Protein AF-A0A3P7JHC1-F1 (afdb_monomer)

Secondary structure (DSSP, 8-state):
-B-B-SSGGGSTTS-EETTEE---GGGHHHHTT-S-S--B---TTT-HHHHHHHHHHHHHHHHS---STT--HHHHHT-HHHHHHHHHHHHGGG--HHHHHHH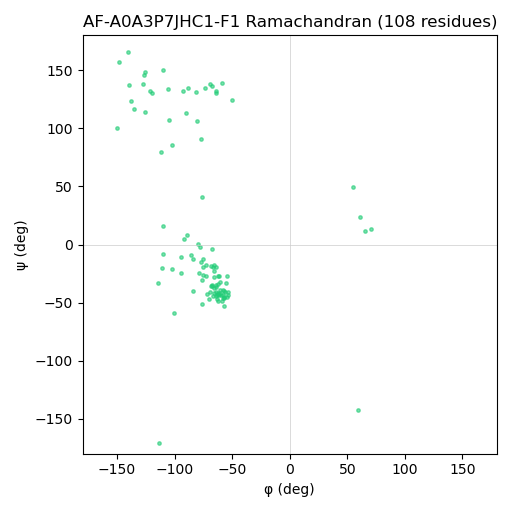HHTSS--

Foldseek 3Di:
DWDFADAQVPAQLSDDDPRTHADEPSCCVVVLPDLDPDYDDHDCVSHVPRVVVNVVSVCCQPPVPPDNPSHPVVVVCPPLVNVVVVVCVVCPPVDDPVVSVVVVVVVPPD

Solvent-accessible surface area (backbone atoms only — not comparable to full-atom values): 6636 Å² total; per-residue (Å²): 83,73,49,76,45,93,49,34,85,78,25,86,55,52,36,58,56,94,52,28,26,38,48,24,63,73,40,43,76,57,58,75,68,50,77,62,94,53,76,44,41,71,44,70,92,80,32,45,64,27,54,52,53,52,50,51,53,52,44,49,69,67,73,66,77,54,82,67,80,70,67,59,61,67,62,60,62,64,31,68,69,49,47,49,52,55,48,38,74,75,56,44,91,76,64,54,72,69,64,56,54,59,64,54,58,66,75,75,69,124

Radius of gyration: 17.88 Å; Cα contacts (8 Å, |Δi|>4): 105; chains: 1; bounding box: 39×41×37 Å

Organism: Strongylus vulgaris (NCBI:txid40348)

Nearest PDB structures (foldseek):
  2gam-assembly1_B  TM=8.225E-01  e=2.763E-01  Mus musculus
  2gam-assembly1_A  TM=8.023E-01  e=2.132E-01  Mus musculus
  3otk-assembly5_A  TM=8.204E-01  e=3.146E-01  Mus musculus

Sequence (110 aa):
MVQWRDSNEECLAGFLRHWVCVLGVEDLPSISKYPHILVNKMMPSFDYGAIACVSELLFNRTHLGQDQEFFNRSYYENLPAVRFHNQFKHYGAALDCQSLYKSSTQLFRS

Structure (mmCIF, N/CA/C/O backbone):
data_AF-A0A3P7JHC1-F1
#
_entry.id   AF-A0A3P7JHC1-F1
#
loop_
_atom_site.group_PDB
_atom_site.id
_atom_site.type_symbol
_atom_site.label_atom_id
_atom_site.label_alt_id
_atom_site.label_comp_id
_atom_site.label_asym_id
_atom_site.label_entity_id
_atom_site.label_seq_id
_atom_site.pdbx_PDB_ins_code
_atom_site.Cartn_x
_atom_site.Cartn_y
_atom_site.Cartn_z
_atom_site.occupancy
_atom_site.B_iso_or_equiv
_atom_site.auth_seq_id
_atom_site.auth_comp_id
_atom_site.auth_asym_id
_atom_site.auth_atom_id
_atom_site.pdbx_PDB_model_num
ATOM 1 N N . MET A 1 1 ? -0.926 2.490 2.856 1.00 80.88 1 MET A N 1
ATOM 2 C CA . MET A 1 1 ? 0.172 3.349 2.356 1.00 80.88 1 MET A CA 1
ATOM 3 C C . MET A 1 1 ? 0.046 3.504 0.848 1.00 80.88 1 MET A C 1
ATOM 5 O O . MET A 1 1 ? -0.114 2.491 0.181 1.00 80.88 1 MET A O 1
ATOM 9 N N . VAL A 1 2 ? 0.095 4.735 0.337 1.00 89.81 2 VAL A N 1
ATOM 10 C CA . VAL A 1 2 ? 0.213 5.044 -1.099 1.00 89.81 2 VAL A CA 1
ATOM 11 C C . VAL A 1 2 ? 1.477 5.868 -1.283 1.00 89.81 2 VAL A C 1
ATOM 13 O O . VAL A 1 2 ? 1.683 6.809 -0.518 1.00 89.81 2 VAL A O 1
ATOM 16 N N . GLN A 1 3 ? 2.314 5.517 -2.255 1.00 92.81 3 GLN A N 1
ATOM 17 C CA . GLN A 1 3 ? 3.511 6.287 -2.583 1.00 92.81 3 GLN A CA 1
ATOM 18 C C . GLN A 1 3 ? 3.267 7.077 -3.868 1.00 92.81 3 GLN A C 1
ATOM 20 O O . GLN A 1 3 ? 3.195 6.496 -4.949 1.00 92.81 3 GLN A O 1
ATOM 25 N N . TRP A 1 4 ? 3.105 8.390 -3.725 1.00 95.00 4 TRP A N 1
ATOM 26 C CA . TRP A 1 4 ? 2.996 9.322 -4.846 1.00 95.00 4 TRP A CA 1
ATOM 27 C C . TRP A 1 4 ? 4.384 9.794 -5.259 1.00 95.00 4 TRP A C 1
ATOM 29 O O . TRP A 1 4 ? 5.185 10.118 -4.376 1.00 95.00 4 TRP A O 1
ATOM 39 N N . ARG A 1 5 ? 4.654 9.804 -6.564 1.00 96.62 5 ARG A N 1
ATOM 40 C CA . ARG A 1 5 ? 5.935 10.193 -7.167 1.00 96.62 5 ARG A CA 1
ATOM 41 C C . ARG A 1 5 ? 5.719 10.816 -8.535 1.00 96.62 5 ARG A C 1
ATOM 43 O O . ARG A 1 5 ? 4.709 10.530 -9.186 1.00 96.62 5 ARG A O 1
ATOM 50 N N . ASP A 1 6 ? 6.692 11.615 -8.950 1.00 96.75 6 ASP A N 1
ATOM 51 C CA . ASP A 1 6 ? 6.643 12.349 -10.209 1.00 96.75 6 ASP A CA 1
ATOM 52 C C . ASP A 1 6 ? 7.337 11.605 -11.355 1.00 96.75 6 ASP A C 1
ATOM 54 O O . ASP A 1 6 ? 6.973 11.781 -12.521 1.00 96.75 6 ASP A O 1
ATOM 58 N N . SER A 1 7 ? 8.283 10.717 -11.039 1.00 96.56 7 SER A N 1
ATOM 59 C CA . SER A 1 7 ? 8.992 9.910 -12.033 1.00 96.56 7 SER A CA 1
ATOM 60 C C . SER A 1 7 ? 9.231 8.462 -11.582 1.00 96.56 7 SER A C 1
ATOM 62 O O . SER A 1 7 ? 9.046 8.104 -10.417 1.00 96.56 7 SER A O 1
ATOM 64 N N . ASN A 1 8 ? 9.601 7.597 -12.534 1.00 95.38 8 ASN 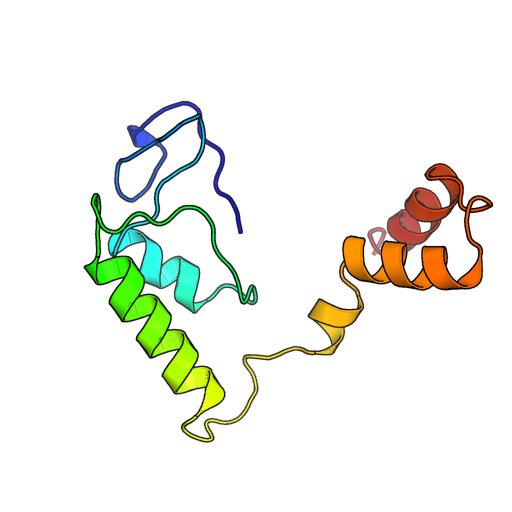A N 1
ATOM 65 C CA . ASN A 1 8 ? 9.849 6.173 -12.277 1.00 95.38 8 ASN A CA 1
ATOM 66 C C . ASN A 1 8 ? 11.038 5.954 -11.336 1.00 95.38 8 ASN A C 1
ATOM 68 O O . ASN A 1 8 ? 11.006 5.050 -10.507 1.00 95.38 8 ASN A O 1
ATOM 72 N N . GLU A 1 9 ? 12.072 6.783 -11.463 1.00 96.19 9 GLU A N 1
ATOM 73 C CA . GLU A 1 9 ? 13.338 6.670 -10.735 1.00 96.19 9 GLU A CA 1
ATOM 74 C C . GLU A 1 9 ? 13.170 6.919 -9.229 1.00 96.19 9 GLU A C 1
ATOM 76 O O . GLU A 1 9 ? 14.011 6.513 -8.430 1.00 96.19 9 GLU A O 1
ATOM 81 N N . GLU A 1 10 ? 12.073 7.562 -8.827 1.00 96.25 10 GLU A N 1
ATOM 82 C CA . GLU A 1 10 ? 11.748 7.815 -7.424 1.00 96.25 10 GLU A CA 1
ATOM 83 C C . GLU A 1 10 ? 11.006 6.644 -6.750 1.00 96.25 10 GLU A C 1
ATOM 85 O O . GLU A 1 10 ? 10.785 6.668 -5.530 1.00 96.25 10 GLU A O 1
ATOM 90 N N . CYS A 1 11 ? 10.593 5.639 -7.530 1.00 95.88 11 CYS A N 1
ATOM 91 C CA . CYS A 1 11 ? 10.019 4.390 -7.041 1.00 95.88 11 CYS A CA 1
ATOM 92 C C . CYS A 1 11 ? 11.128 3.346 -6.878 1.00 95.88 11 CYS A C 1
ATOM 94 O O . CYS A 1 11 ? 11.903 3.114 -7.799 1.00 95.88 11 CYS A O 1
ATOM 96 N N . LEU A 1 12 ? 11.166 2.654 -5.736 1.00 95.44 12 LEU A N 1
ATOM 97 C CA . LEU A 1 12 ? 12.182 1.627 -5.454 1.00 95.44 12 LEU A CA 1
ATOM 98 C C . LEU A 1 12 ? 12.190 0.504 -6.499 1.00 95.44 12 LEU A C 1
ATOM 100 O O . LEU A 1 12 ? 13.253 0.130 -6.982 1.00 95.44 12 LEU A O 1
ATOM 104 N N . ALA A 1 13 ? 11.007 0.028 -6.890 1.00 95.25 13 ALA A N 1
ATOM 105 C CA . ALA A 1 13 ? 10.842 -0.968 -7.948 1.00 95.25 13 ALA A CA 1
ATOM 106 C C . ALA A 1 13 ? 10.916 -0.376 -9.377 1.00 95.25 13 ALA A C 1
ATOM 108 O O . ALA A 1 13 ? 10.746 -1.091 -10.362 1.00 95.25 13 ALA A O 1
ATOM 109 N N . GLY A 1 14 ? 11.124 0.939 -9.521 1.00 96.25 14 GLY A N 1
ATOM 110 C CA . GLY A 1 14 ? 11.304 1.604 -10.816 1.00 96.25 14 GLY A CA 1
ATOM 111 C C . GLY A 1 14 ? 10.052 1.704 -11.695 1.00 96.25 14 GLY A C 1
ATOM 112 O O . GLY A 1 14 ? 10.172 1.990 -12.886 1.00 96.25 14 GLY A O 1
ATOM 113 N N . PHE A 1 15 ? 8.853 1.455 -11.152 1.00 96.62 15 PHE A N 1
ATOM 114 C CA . PHE A 1 15 ? 7.610 1.468 -11.928 1.00 96.62 15 PHE A CA 1
ATOM 115 C C . PHE A 1 15 ? 6.548 2.400 -11.337 1.00 96.62 15 PHE A C 1
ATOM 117 O O . PHE A 1 15 ? 5.980 2.161 -10.269 1.00 96.62 15 PHE A O 1
ATOM 124 N N . LEU A 1 16 ? 6.239 3.457 -12.084 1.00 97.12 16 LEU A N 1
ATOM 125 C CA . LEU A 1 16 ? 5.212 4.444 -11.792 1.00 97.12 16 LEU A CA 1
ATOM 126 C C . LEU A 1 16 ? 4.009 4.230 -12.710 1.00 97.12 16 LEU A C 1
ATOM 128 O O . LEU A 1 16 ? 4.131 4.126 -13.932 1.00 97.12 16 LEU A O 1
ATOM 132 N N . ARG A 1 17 ? 2.805 4.244 -12.137 1.00 95.81 17 ARG A N 1
ATOM 133 C CA . ARG A 1 17 ? 1.566 4.238 -12.915 1.00 95.81 17 ARG A CA 1
ATOM 134 C C . ARG A 1 17 ? 0.582 5.252 -12.362 1.00 95.81 17 ARG A C 1
ATOM 136 O O . ARG A 1 17 ? 0.074 5.090 -11.258 1.00 95.81 17 ARG A O 1
ATOM 143 N N . HIS A 1 18 ? 0.252 6.247 -13.184 1.00 95.88 18 HIS A N 1
ATOM 144 C CA . HIS A 1 18 ? -0.646 7.348 -12.818 1.00 95.88 18 HIS A CA 1
ATOM 145 C C . HIS A 1 18 ? -0.179 8.070 -11.542 1.00 95.88 18 HIS A C 1
ATOM 147 O O . HIS A 1 18 ? -0.970 8.253 -10.620 1.00 95.88 18 HIS A O 1
ATOM 153 N N . TRP A 1 19 ? 1.106 8.444 -11.490 1.00 96.75 19 TRP A N 1
ATOM 154 C CA . TRP A 1 19 ? 1.717 9.163 -10.359 1.00 96.75 19 TRP A CA 1
ATOM 155 C C . TRP A 1 19 ? 1.779 8.370 -9.043 1.00 96.75 19 TRP A C 1
ATOM 157 O O . TRP A 1 19 ? 2.090 8.922 -7.993 1.00 96.75 19 TRP A O 1
ATOM 167 N N . VAL A 1 20 ? 1.513 7.060 -9.088 1.00 96.88 20 VAL A N 1
ATOM 168 C CA . VAL A 1 20 ? 1.599 6.151 -7.939 1.00 96.88 20 VAL A CA 1
ATOM 169 C C . VAL A 1 20 ? 2.622 5.060 -8.224 1.00 96.88 20 VAL A C 1
ATOM 171 O O . VAL A 1 20 ? 2.544 4.405 -9.268 1.00 96.88 20 VAL A O 1
ATOM 174 N N . CYS A 1 21 ? 3.546 4.827 -7.292 1.00 97.06 21 CYS A N 1
ATOM 175 C CA . CYS A 1 21 ? 4.474 3.706 -7.395 1.00 97.06 21 CYS A CA 1
ATOM 176 C C . CYS A 1 21 ? 3.722 2.379 -7.328 1.00 97.06 21 CYS A C 1
ATOM 178 O O . CYS A 1 21 ? 2.873 2.149 -6.454 1.00 97.06 21 CYS A O 1
ATOM 180 N N . VAL A 1 22 ? 4.056 1.497 -8.259 1.00 97.25 22 VAL A N 1
ATOM 181 C CA . VAL A 1 22 ? 3.670 0.097 -8.199 1.00 97.25 22 VAL A CA 1
ATOM 182 C C . VAL A 1 22 ? 4.783 -0.635 -7.459 1.00 97.25 22 VAL A C 1
ATOM 184 O O . VAL A 1 22 ? 5.913 -0.695 -7.926 1.00 97.25 22 VAL A O 1
ATOM 187 N N . LEU A 1 23 ? 4.446 -1.138 -6.280 1.00 95.94 23 LEU A N 1
ATOM 188 C CA . LEU A 1 23 ? 5.372 -1.750 -5.341 1.00 95.94 23 LEU A CA 1
ATOM 189 C C . LEU A 1 23 ? 5.799 -3.137 -5.836 1.00 95.94 23 LEU A C 1
ATOM 191 O O . LEU A 1 23 ? 4.942 -3.929 -6.250 1.00 95.94 23 LEU A O 1
ATOM 195 N N . GLY A 1 24 ? 7.100 -3.405 -5.757 1.00 96.25 24 GLY A N 1
ATOM 196 C CA . GLY A 1 24 ? 7.742 -4.677 -6.102 1.00 96.25 24 GLY A CA 1
ATOM 197 C C . GLY A 1 24 ? 8.337 -5.381 -4.880 1.00 96.25 24 GLY A C 1
ATOM 198 O O . GLY A 1 24 ? 8.112 -4.981 -3.731 1.00 96.25 24 GLY A O 1
ATOM 199 N N . VAL A 1 25 ? 9.100 -6.450 -5.109 1.00 96.38 25 VAL A N 1
ATOM 200 C CA . VAL A 1 25 ? 9.825 -7.169 -4.046 1.00 96.38 25 VAL A CA 1
ATOM 201 C C . VAL A 1 25 ? 10.848 -6.282 -3.326 1.00 96.38 25 VAL A C 1
ATOM 203 O O . VAL A 1 25 ? 11.113 -6.477 -2.138 1.00 96.38 25 VAL A O 1
ATOM 206 N N . GLU A 1 26 ? 11.369 -5.261 -4.003 1.00 95.75 26 GLU A N 1
ATOM 207 C CA . GLU A 1 26 ? 12.304 -4.265 -3.470 1.00 95.75 26 GLU A CA 1
ATOM 208 C C . GLU A 1 26 ? 11.687 -3.451 -2.321 1.00 95.75 26 GLU A C 1
ATOM 210 O O . GLU A 1 26 ? 12.392 -2.998 -1.418 1.00 95.75 26 GLU A O 1
ATOM 215 N N . ASP A 1 27 ? 10.359 -3.302 -2.312 1.00 94.94 27 ASP A N 1
ATOM 216 C CA . ASP A 1 27 ? 9.620 -2.553 -1.296 1.00 94.94 27 ASP A CA 1
ATOM 217 C C . ASP A 1 27 ? 9.317 -3.380 -0.031 1.00 94.94 27 ASP A C 1
ATOM 219 O O . ASP A 1 27 ? 8.918 -2.818 0.999 1.00 94.94 27 ASP A O 1
ATOM 223 N N . LEU A 1 28 ? 9.510 -4.707 -0.060 1.00 92.69 28 LEU A N 1
ATOM 224 C CA . LEU A 1 28 ? 9.151 -5.616 1.041 1.00 92.69 28 LEU A CA 1
ATOM 225 C C . LEU A 1 28 ? 9.795 -5.261 2.395 1.00 92.69 28 LEU A C 1
ATOM 227 O O . LEU A 1 28 ? 9.087 -5.315 3.410 1.00 92.69 28 LEU A O 1
ATOM 231 N N . PRO A 1 29 ? 11.079 -4.847 2.483 1.00 91.88 29 PRO A N 1
ATOM 232 C CA . PRO A 1 29 ? 11.676 -4.428 3.753 1.00 91.88 29 PRO A CA 1
ATOM 233 C C . PRO A 1 29 ? 10.968 -3.227 4.388 1.00 91.88 29 PRO A C 1
ATOM 235 O O . PRO A 1 29 ? 10.897 -3.129 5.613 1.00 91.88 29 PRO A O 1
ATOM 238 N N . SER A 1 30 ? 10.421 -2.327 3.568 1.00 89.75 30 SER A N 1
ATOM 239 C CA . SER A 1 30 ? 9.612 -1.203 4.038 1.00 89.75 30 SER A CA 1
ATOM 240 C C . SER A 1 30 ? 8.222 -1.690 4.442 1.00 89.75 30 SER A C 1
ATOM 242 O O . SER A 1 30 ? 7.789 -1.455 5.570 1.00 89.75 30 SER A O 1
ATOM 244 N N . ILE A 1 31 ? 7.541 -2.433 3.563 1.00 90.25 31 ILE A N 1
ATOM 245 C CA . ILE A 1 31 ? 6.174 -2.937 3.784 1.00 90.25 31 ILE A CA 1
ATOM 246 C C . ILE A 1 31 ? 6.080 -3.782 5.066 1.00 90.25 31 ILE A C 1
ATOM 248 O O . ILE A 1 31 ? 5.134 -3.635 5.838 1.00 90.25 31 ILE A O 1
ATOM 252 N N . SER A 1 32 ? 7.083 -4.619 5.338 1.00 87.75 32 SER A N 1
ATOM 253 C CA . SER A 1 32 ? 7.135 -5.481 6.528 1.00 87.75 32 SER A CA 1
ATOM 254 C C . SER A 1 32 ? 7.258 -4.732 7.858 1.00 87.75 32 SER A C 1
ATOM 256 O O . SER A 1 32 ? 6.942 -5.301 8.902 1.00 87.75 32 SER A O 1
ATOM 258 N N . LYS A 1 33 ? 7.657 -3.458 7.843 1.00 85.56 33 LYS A N 1
ATOM 259 C CA . LYS A 1 33 ? 7.802 -2.631 9.051 1.00 85.56 33 LYS A CA 1
ATOM 260 C C . LYS A 1 33 ? 6.643 -1.663 9.257 1.00 85.56 33 LYS A C 1
ATOM 262 O O . LYS A 1 33 ? 6.441 -1.189 10.372 1.00 85.56 33 LYS A O 1
ATOM 267 N N . TYR A 1 34 ? 5.888 -1.348 8.205 1.00 82.25 34 TYR A N 1
ATOM 268 C CA . TYR A 1 34 ? 4.770 -0.420 8.331 1.00 82.25 34 TYR A CA 1
ATOM 269 C C . TYR A 1 34 ? 3.634 -1.035 9.160 1.00 82.25 34 TYR A C 1
ATOM 271 O O . TYR A 1 34 ? 3.260 -2.187 8.928 1.00 82.25 34 TYR A O 1
ATOM 279 N N . PRO A 1 35 ? 3.014 -0.252 10.067 1.00 76.50 35 PRO A N 1
ATOM 280 C CA . PRO A 1 35 ? 1.876 -0.721 10.846 1.00 76.50 35 PRO A CA 1
ATOM 281 C C . PRO A 1 35 ? 0.636 -0.932 9.980 1.00 76.50 35 PRO A C 1
ATOM 283 O O . PRO A 1 35 ? -0.272 -1.621 10.425 1.00 76.50 35 PRO A O 1
ATOM 286 N N . HIS A 1 36 ? 0.582 -0.347 8.773 1.00 76.69 36 HIS A N 1
ATOM 287 C CA . HIS A 1 36 ? -0.550 -0.412 7.849 1.00 76.69 36 HIS A CA 1
ATOM 288 C C . HIS A 1 36 ? -0.829 -1.836 7.338 1.00 76.69 36 HIS A C 1
ATOM 290 O O . HIS A 1 36 ? 0.044 -2.484 6.772 1.00 76.69 36 HIS A O 1
ATOM 296 N N . ILE A 1 37 ? -2.091 -2.258 7.420 1.00 76.38 37 ILE A N 1
ATOM 297 C CA . ILE A 1 37 ? -2.593 -3.532 6.878 1.00 76.38 37 ILE A CA 1
ATOM 298 C C . ILE A 1 37 ? -2.756 -3.525 5.353 1.00 76.38 37 ILE A C 1
ATOM 300 O O . ILE A 1 37 ? -2.841 -4.586 4.747 1.00 76.38 37 ILE A O 1
ATOM 304 N N . LEU A 1 38 ? -2.819 -2.341 4.731 1.00 82.00 38 LEU A N 1
ATOM 305 C CA . LEU A 1 38 ? -3.053 -2.177 3.295 1.00 82.00 38 LEU A CA 1
ATOM 306 C C . LEU A 1 38 ? -1.988 -1.285 2.651 1.00 82.00 38 LEU A C 1
ATOM 308 O O . LEU A 1 38 ? -1.645 -0.206 3.158 1.00 82.00 38 LEU A O 1
ATOM 312 N N . VAL A 1 39 ? -1.534 -1.698 1.471 1.00 88.81 39 VAL A N 1
ATOM 313 C CA . VAL A 1 39 ? -0.613 -0.953 0.607 1.00 88.81 39 VAL A CA 1
ATOM 314 C C . VAL A 1 39 ? -1.202 -0.820 -0.795 1.00 88.81 39 VAL A C 1
ATOM 316 O O . VAL A 1 39 ? -1.920 -1.700 -1.262 1.00 88.81 39 VAL A O 1
ATOM 319 N N . ASN A 1 40 ? -0.926 0.298 -1.458 1.00 91.62 40 ASN A N 1
ATOM 320 C CA . ASN A 1 40 ? -1.284 0.534 -2.850 1.00 91.62 40 ASN A CA 1
ATOM 321 C C . ASN A 1 40 ? -0.118 1.262 -3.553 1.00 91.62 40 ASN A C 1
ATOM 323 O O . ASN A 1 40 ? 0.449 2.182 -2.971 1.00 91.62 40 ASN A O 1
ATOM 327 N N . LYS A 1 41 ? 0.263 0.899 -4.781 1.00 94.00 41 LYS A N 1
ATOM 328 C CA . LYS A 1 41 ? -0.361 -0.094 -5.679 1.00 94.00 41 LYS A CA 1
ATOM 329 C C . LYS A 1 41 ? 0.514 -1.341 -5.830 1.00 94.00 41 LYS A C 1
ATOM 331 O O . LYS A 1 41 ? 1.724 -1.228 -5.804 1.00 94.00 41 LYS A O 1
ATOM 336 N N . MET A 1 42 ? -0.082 -2.508 -6.052 1.00 94.38 42 MET A N 1
ATOM 337 C CA . MET A 1 42 ? 0.616 -3.709 -6.539 1.00 94.38 42 MET A CA 1
ATOM 338 C C . MET A 1 42 ? -0.100 -4.226 -7.784 1.00 94.38 42 MET A C 1
ATOM 340 O O . MET A 1 42 ? -1.314 -4.042 -7.922 1.00 94.38 42 MET A O 1
ATOM 344 N N . MET A 1 43 ? 0.636 -4.829 -8.716 1.00 95.94 43 MET A N 1
ATOM 345 C CA . MET A 1 43 ? 0.073 -5.351 -9.962 1.00 95.94 43 MET A CA 1
ATOM 346 C C . MET A 1 43 ? 0.668 -6.723 -10.300 1.00 95.94 43 MET A C 1
ATOM 348 O O . MET A 1 43 ? 1.876 -6.795 -10.507 1.00 95.94 43 MET A O 1
ATOM 352 N N . PRO A 1 44 ? -0.158 -7.777 -10.470 1.00 95.81 44 PRO A N 1
ATOM 353 C CA . PRO A 1 44 ? 0.318 -9.109 -10.859 1.00 95.81 44 PRO A CA 1
ATOM 354 C C . PRO A 1 44 ? 1.131 -9.129 -12.156 1.00 95.81 44 PRO A C 1
ATOM 356 O O . PRO A 1 44 ? 2.050 -9.922 -12.298 1.00 95.81 44 PRO A O 1
ATOM 359 N N . SER A 1 45 ? 0.791 -8.250 -13.104 1.00 96.31 45 SER A N 1
ATOM 360 C CA . SER A 1 45 ? 1.486 -8.134 -14.389 1.00 96.31 45 SER A CA 1
ATOM 361 C C . SER A 1 45 ? 2.848 -7.441 -14.300 1.00 96.31 45 SER A C 1
ATOM 363 O O . SER A 1 45 ? 3.559 -7.411 -15.295 1.00 96.31 45 SER A O 1
ATOM 365 N N . PHE A 1 46 ? 3.157 -6.802 -13.169 1.00 96.69 46 PHE A N 1
ATOM 366 C CA . PHE A 1 46 ? 4.439 -6.147 -12.919 1.00 96.69 46 PHE A CA 1
ATOM 367 C C . PHE A 1 46 ? 5.318 -7.049 -12.055 1.00 96.69 46 PHE A C 1
ATOM 369 O O . PHE A 1 46 ? 6.372 -7.483 -12.500 1.00 96.69 46 PHE A O 1
ATOM 376 N N . ASP A 1 47 ? 4.832 -7.390 -10.861 1.00 96.88 47 ASP A N 1
ATOM 377 C CA . ASP A 1 47 ? 5.544 -8.244 -9.919 1.00 96.88 47 ASP A CA 1
ATOM 378 C C . ASP A 1 47 ? 4.538 -9.030 -9.069 1.00 96.88 47 ASP A C 1
ATOM 380 O O . ASP A 1 47 ? 3.923 -8.523 -8.125 1.00 96.88 47 ASP A O 1
ATOM 384 N N . TYR A 1 48 ? 4.334 -10.295 -9.437 1.00 96.94 48 TYR A N 1
ATOM 385 C CA . TYR A 1 48 ? 3.503 -11.213 -8.662 1.00 96.94 48 TYR A CA 1
ATOM 386 C C . TYR A 1 48 ? 4.206 -11.703 -7.386 1.00 96.94 48 TYR A C 1
ATOM 388 O O . TYR A 1 48 ? 3.533 -12.030 -6.407 1.00 96.94 48 TYR A O 1
ATOM 396 N N . GLY A 1 49 ? 5.543 -11.723 -7.370 1.00 96.44 49 GLY A N 1
ATOM 397 C CA . GLY A 1 49 ? 6.337 -12.122 -6.209 1.00 96.44 49 GLY A CA 1
ATOM 398 C C . GLY A 1 49 ? 6.085 -11.200 -5.021 1.00 96.44 49 GLY A C 1
ATOM 399 O O . GLY A 1 49 ? 5.813 -11.679 -3.922 1.00 96.44 49 GLY A O 1
ATOM 400 N N . ALA A 1 50 ? 6.033 -9.888 -5.261 1.00 95.31 50 ALA A N 1
ATOM 401 C CA . ALA A 1 50 ? 5.665 -8.901 -4.247 1.00 95.31 50 ALA A CA 1
ATOM 402 C C . ALA A 1 50 ? 4.301 -9.207 -3.598 1.00 95.31 50 ALA A C 1
ATOM 404 O O . ALA A 1 50 ? 4.164 -9.182 -2.373 1.00 95.31 50 ALA A O 1
ATOM 405 N N . ILE A 1 51 ? 3.298 -9.555 -4.413 1.00 95.19 51 ILE A N 1
ATOM 406 C CA . ILE A 1 51 ? 1.944 -9.893 -3.945 1.00 95.19 51 ILE A CA 1
ATOM 407 C C . ILE A 1 51 ? 1.958 -11.185 -3.124 1.00 95.19 51 ILE A C 1
ATOM 409 O O . ILE A 1 51 ? 1.339 -11.240 -2.057 1.00 95.19 51 ILE A O 1
ATOM 413 N N . ALA A 1 52 ? 2.667 -12.211 -3.595 1.00 96.06 52 ALA A N 1
ATOM 414 C CA . ALA A 1 52 ? 2.789 -13.485 -2.896 1.00 96.06 52 ALA A CA 1
ATOM 415 C C . ALA A 1 52 ? 3.469 -13.311 -1.527 1.00 96.06 52 ALA A C 1
ATOM 417 O O . ALA A 1 52 ? 2.915 -13.738 -0.515 1.00 96.06 52 ALA A O 1
ATOM 418 N N . CYS A 1 53 ? 4.598 -12.599 -1.469 1.00 94.12 53 CYS A N 1
ATOM 419 C CA . CYS A 1 53 ? 5.330 -12.350 -0.227 1.00 94.12 53 CYS A CA 1
ATOM 420 C C . CYS A 1 53 ? 4.522 -11.521 0.779 1.00 94.12 53 CYS A C 1
ATOM 422 O O . CYS A 1 53 ? 4.533 -11.819 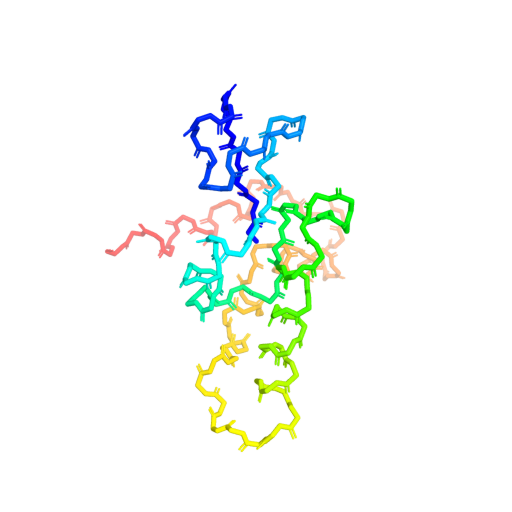1.971 1.00 94.12 53 CYS A O 1
ATOM 424 N N . VAL A 1 54 ? 3.787 -10.496 0.332 1.00 91.69 54 VAL A N 1
ATOM 425 C CA . VAL A 1 54 ? 2.906 -9.734 1.236 1.00 91.69 54 VAL A CA 1
ATOM 426 C C . VAL A 1 54 ? 1.735 -10.582 1.727 1.00 91.69 54 VAL A C 1
ATOM 428 O O . VAL A 1 54 ? 1.352 -10.468 2.891 1.00 91.69 54 VAL A O 1
ATOM 431 N N . SER A 1 55 ? 1.195 -11.463 0.883 1.00 91.56 55 SER A N 1
ATOM 432 C CA . SER A 1 55 ? 0.138 -12.398 1.289 1.00 91.56 55 SER A CA 1
ATOM 433 C C . SER A 1 55 ? 0.636 -13.373 2.359 1.00 91.56 55 SER A C 1
ATOM 435 O O . SER A 1 55 ? -0.042 -13.572 3.365 1.00 91.56 55 SER A O 1
ATOM 437 N N . GLU A 1 56 ? 1.841 -13.920 2.192 1.00 91.38 56 GLU A N 1
ATOM 438 C CA . GLU A 1 56 ? 2.491 -14.779 3.187 1.00 91.38 56 GLU A CA 1
ATOM 439 C C . GLU A 1 56 ? 2.796 -14.020 4.486 1.00 91.38 56 GLU A C 1
ATOM 441 O O . GLU A 1 56 ? 2.491 -14.500 5.576 1.00 91.38 56 GLU A O 1
ATOM 446 N N . LEU A 1 57 ? 3.320 -12.795 4.389 1.00 87.31 57 LEU A N 1
ATOM 447 C CA . LEU A 1 57 ? 3.564 -11.930 5.543 1.00 87.31 57 LEU A CA 1
ATOM 448 C C . LEU A 1 57 ? 2.277 -11.693 6.349 1.00 87.31 57 LEU A C 1
ATOM 450 O O . LEU A 1 57 ? 2.290 -11.771 7.578 1.00 87.31 57 LEU A O 1
ATOM 454 N N . LEU A 1 58 ? 1.161 -11.404 5.673 1.00 85.81 58 LEU A N 1
ATOM 455 C CA . LEU A 1 58 ? -0.141 -11.230 6.318 1.00 85.81 58 LEU A CA 1
ATOM 456 C C . LEU A 1 58 ? -0.643 -12.537 6.935 1.00 85.81 58 LEU A C 1
ATOM 458 O O . LEU A 1 58 ? -1.150 -12.514 8.057 1.00 85.81 58 LEU A O 1
ATOM 462 N N . PHE A 1 59 ? -0.476 -13.664 6.242 1.00 87.50 59 PHE A N 1
ATOM 463 C CA . PHE A 1 59 ? -0.829 -14.984 6.759 1.00 87.50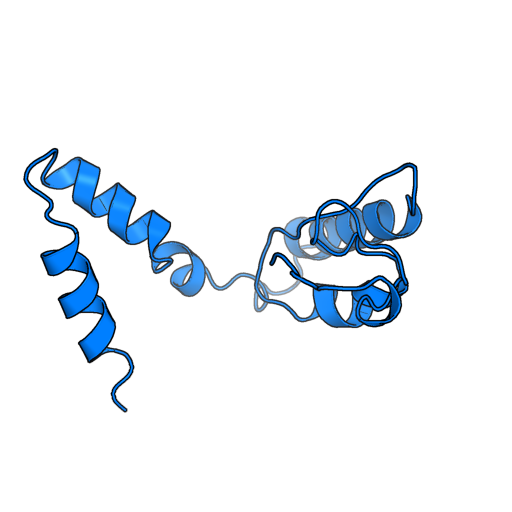 59 PHE A CA 1
ATOM 464 C C . PHE A 1 59 ? -0.059 -15.300 8.050 1.00 87.50 59 PHE A C 1
ATOM 466 O O . PHE A 1 59 ? -0.680 -15.618 9.065 1.00 87.50 59 PHE A O 1
ATOM 473 N N . ASN A 1 60 ? 1.260 -15.095 8.061 1.00 84.81 60 ASN A N 1
ATOM 474 C CA . ASN A 1 60 ? 2.119 -15.330 9.224 1.00 84.81 60 ASN A CA 1
ATOM 475 C C . ASN A 1 60 ? 1.715 -14.464 10.426 1.00 84.81 60 ASN A C 1
ATOM 477 O O . ASN A 1 60 ? 1.613 -14.969 11.543 1.00 84.81 60 ASN A O 1
ATOM 481 N N . ARG A 1 61 ? 1.384 -13.187 10.187 1.00 80.50 61 ARG A N 1
ATOM 482 C CA . ARG A 1 61 ? 0.912 -12.253 11.226 1.00 80.50 61 ARG A CA 1
ATOM 483 C C . ARG A 1 61 ? -0.445 -12.623 11.833 1.00 80.50 61 ARG A C 1
ATOM 485 O O . ARG A 1 61 ? -0.758 -12.146 12.918 1.00 80.50 61 ARG A O 1
ATOM 492 N N . THR A 1 62 ? -1.276 -13.394 11.131 1.00 77.81 62 THR A N 1
ATOM 493 C CA . THR A 1 62 ? -2.688 -13.602 11.507 1.00 77.81 62 THR A CA 1
ATOM 494 C C . THR A 1 62 ? -3.022 -15.035 11.913 1.00 77.81 62 THR A C 1
ATOM 496 O O . THR A 1 62 ? -3.860 -15.217 12.791 1.00 77.81 62 THR A O 1
ATOM 499 N N . HIS A 1 63 ? -2.382 -16.045 11.318 1.00 80.75 63 HIS A N 1
ATOM 500 C CA . HIS A 1 63 ? -2.783 -17.451 11.467 1.00 80.75 63 HIS A CA 1
ATOM 501 C C . HIS A 1 63 ? -1.798 -18.303 12.276 1.00 80.75 63 HIS A C 1
ATOM 503 O O . HIS A 1 63 ? -2.195 -19.344 12.792 1.00 80.75 63 HIS A O 1
ATOM 509 N N . LEU A 1 64 ? -0.537 -17.881 12.428 1.00 79.44 64 LEU A N 1
ATOM 510 C CA . LEU A 1 64 ? 0.486 -18.681 13.119 1.00 79.44 64 LEU A CA 1
ATOM 511 C C . LEU A 1 64 ? 0.569 -18.434 14.633 1.00 79.44 64 LEU A C 1
ATOM 513 O O . LEU A 1 64 ? 1.483 -18.938 15.278 1.00 79.44 64 LEU A O 1
ATOM 517 N N . GLY A 1 65 ? -0.36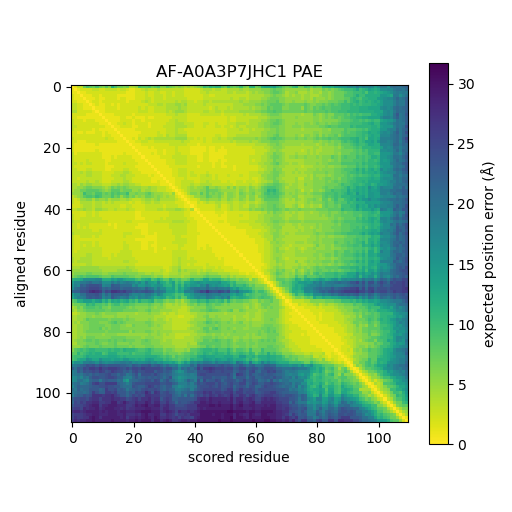2 -17.667 15.212 1.00 66.69 65 GLY A N 1
ATOM 518 C CA . GLY A 1 65 ? -0.395 -17.417 16.658 1.00 66.69 65 GLY A CA 1
ATOM 519 C C . GLY A 1 65 ? 0.851 -16.707 17.200 1.00 66.69 65 GLY A C 1
ATOM 520 O O . GLY A 1 65 ? 1.161 -16.849 18.377 1.00 66.69 65 GLY A O 1
ATOM 521 N N . GLN A 1 66 ? 1.580 -15.976 16.349 1.00 65.62 66 GLN A N 1
ATOM 522 C CA . GLN A 1 66 ? 2.717 -15.157 16.768 1.00 65.62 66 GLN A CA 1
ATOM 523 C C . GLN A 1 66 ? 2.214 -13.994 17.635 1.00 65.62 66 GLN A C 1
ATOM 525 O O . GLN A 1 66 ? 1.194 -13.383 17.301 1.00 65.62 66 GLN A O 1
ATOM 530 N N . ASP A 1 67 ? 2.907 -13.711 18.745 1.00 59.12 67 ASP A N 1
ATOM 531 C CA . ASP A 1 67 ? 2.519 -12.669 19.700 1.00 59.12 67 ASP A CA 1
ATOM 532 C C . ASP A 1 67 ? 2.242 -11.339 18.981 1.00 59.12 67 ASP A C 1
ATOM 534 O O . ASP A 1 67 ? 3.045 -10.830 18.195 1.00 59.12 67 ASP A O 1
ATOM 538 N N . GLN A 1 68 ? 1.037 -10.812 19.213 1.00 59.34 68 GLN A N 1
ATOM 539 C CA . GLN A 1 68 ? 0.375 -9.792 18.397 1.00 59.34 68 GLN A CA 1
ATOM 540 C C . GLN A 1 68 ? 0.921 -8.366 18.586 1.00 59.34 68 GLN A C 1
ATOM 542 O O . GLN A 1 68 ? 0.150 -7.406 18.591 1.00 59.34 68 GLN A O 1
ATOM 547 N N . GLU A 1 69 ? 2.236 -8.172 18.697 1.00 62.34 69 GLU A N 1
ATOM 548 C CA . GLU A 1 69 ? 2.801 -6.814 18.760 1.00 62.34 69 GLU A CA 1
ATOM 549 C C . GLU A 1 69 ? 2.562 -6.013 17.465 1.00 62.34 69 GLU A C 1
ATOM 551 O O . GLU A 1 69 ? 2.571 -4.783 17.479 1.00 62.34 69 GLU A O 1
ATOM 556 N N . PHE A 1 70 ? 2.273 -6.682 16.342 1.00 65.88 70 PHE A N 1
ATOM 557 C CA . PHE A 1 70 ? 2.068 -6.017 15.051 1.00 65.88 70 PHE A CA 1
ATOM 558 C C . PHE A 1 70 ? 0.687 -5.369 14.870 1.00 65.88 70 PHE A C 1
ATOM 560 O O . PHE A 1 70 ? 0.565 -4.436 14.071 1.00 65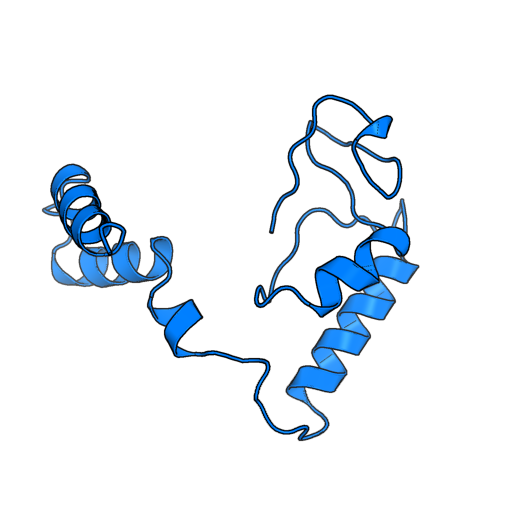.88 70 PHE A O 1
ATOM 567 N N . PHE A 1 71 ? -0.361 -5.826 15.571 1.00 74.00 71 PHE A N 1
ATOM 568 C CA . PHE A 1 71 ? -1.715 -5.285 15.393 1.00 74.00 71 PHE A CA 1
ATOM 569 C C .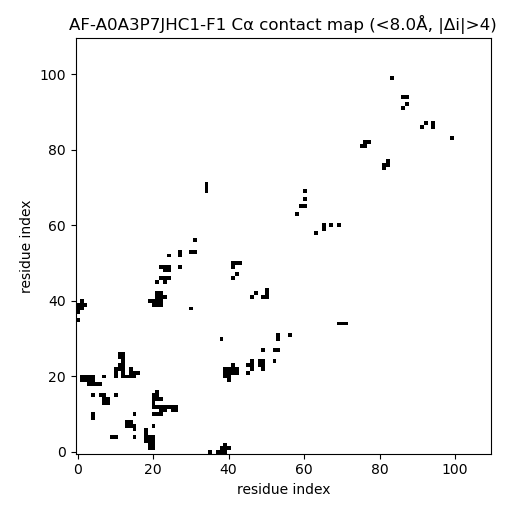 PHE A 1 71 ? -2.096 -4.330 16.525 1.00 74.00 71 PHE A C 1
ATOM 571 O O . PHE A 1 71 ? -2.769 -4.681 17.493 1.00 74.00 71 PHE A O 1
ATOM 578 N N . ASN A 1 72 ? -1.713 -3.064 16.368 1.00 80.25 72 ASN A N 1
ATOM 579 C CA . ASN A 1 72 ? -2.163 -2.014 17.270 1.00 80.25 72 ASN A CA 1
ATOM 580 C C . ASN A 1 72 ? -3.613 -1.617 16.948 1.00 80.25 72 ASN A C 1
ATOM 582 O O . ASN A 1 72 ? -3.869 -0.719 16.143 1.00 80.25 72 ASN A O 1
ATOM 586 N N . ARG A 1 73 ? -4.577 -2.272 17.601 1.00 83.12 73 ARG A N 1
ATOM 587 C CA . ARG A 1 73 ? -6.008 -1.965 17.452 1.00 83.12 73 ARG A CA 1
ATOM 588 C C . ARG A 1 73 ? -6.322 -0.484 17.698 1.00 83.12 73 ARG A C 1
ATOM 590 O O . ARG A 1 73 ? -7.057 0.117 16.918 1.00 83.12 73 ARG A O 1
ATOM 597 N N . SER A 1 74 ? -5.727 0.110 18.734 1.00 87.12 74 SER A N 1
ATOM 598 C CA . SER A 1 74 ? -5.946 1.517 19.093 1.00 87.12 74 SER A CA 1
ATOM 599 C C . SER A 1 74 ? -5.533 2.465 17.964 1.00 87.12 74 SER A C 1
ATOM 601 O O . SER A 1 74 ? -6.248 3.421 17.665 1.00 87.12 74 SER A O 1
ATOM 603 N N . TYR A 1 75 ? -4.432 2.177 17.264 1.00 86.06 75 TYR A N 1
ATOM 604 C CA . TYR A 1 75 ? -4.021 2.951 16.090 1.00 86.06 75 TYR A CA 1
ATOM 605 C C . TYR A 1 75 ? -5.117 2.977 15.012 1.00 86.06 75 TYR A C 1
ATOM 607 O O . TYR A 1 75 ? -5.458 4.043 14.500 1.00 86.06 75 TYR A O 1
ATOM 615 N N . TYR A 1 76 ? -5.708 1.818 14.707 1.00 85.38 76 TYR A N 1
ATOM 616 C CA . TYR A 1 76 ? -6.749 1.688 13.684 1.00 85.38 76 TYR A CA 1
ATOM 617 C C . TYR A 1 76 ? -8.070 2.348 14.069 1.00 85.38 76 TYR A C 1
ATOM 619 O O . TYR A 1 76 ? -8.695 3.006 13.236 1.00 85.38 76 TYR A O 1
ATOM 627 N N . GLU A 1 77 ? -8.484 2.213 15.326 1.00 88.31 77 GLU A N 1
ATOM 628 C CA . GLU A 1 77 ? -9.717 2.827 15.834 1.00 88.31 77 GLU A CA 1
ATOM 629 C C . GLU A 1 77 ? -9.645 4.357 15.854 1.00 88.31 77 GLU A C 1
ATOM 631 O O . GLU A 1 77 ? -10.661 5.034 15.689 1.00 88.31 77 GLU A O 1
ATOM 636 N N . ASN A 1 78 ? -8.436 4.904 15.986 1.00 87.06 78 ASN A N 1
ATOM 637 C CA . ASN A 1 78 ? -8.194 6.342 16.015 1.00 87.06 78 ASN A CA 1
ATOM 638 C C . ASN A 1 78 ? -7.884 6.957 14.641 1.00 87.06 78 ASN A C 1
ATOM 640 O O . ASN A 1 78 ? -7.620 8.162 14.564 1.00 87.06 78 ASN A O 1
ATOM 644 N N . LEU A 1 79 ? -7.953 6.186 13.547 1.00 86.31 79 LEU A N 1
ATOM 645 C CA . LEU A 1 79 ? -7.759 6.729 12.202 1.00 86.31 79 LEU A CA 1
ATOM 646 C C . LEU A 1 79 ? -8.788 7.837 11.902 1.00 86.31 79 LEU A C 1
ATOM 648 O O . LEU A 1 79 ? -9.974 7.662 12.200 1.00 86.31 79 LEU A O 1
ATOM 652 N N . PRO A 1 80 ? -8.389 8.952 11.254 1.00 85.69 80 PRO A N 1
ATOM 653 C CA . PRO A 1 80 ? -9.290 10.075 10.985 1.00 85.69 80 PRO A CA 1
ATOM 654 C C . PRO A 1 80 ? -10.583 9.674 10.270 1.00 85.69 80 PRO A C 1
ATOM 656 O O . PRO A 1 80 ? -11.655 10.129 10.651 1.00 85.69 80 PRO A O 1
ATOM 659 N N . ALA A 1 81 ? -10.498 8.770 9.288 1.00 84.69 81 ALA A N 1
ATOM 660 C CA . ALA A 1 81 ? -11.664 8.273 8.558 1.00 84.69 81 ALA A CA 1
ATOM 661 C C . ALA A 1 81 ? -12.626 7.466 9.450 1.00 84.69 81 ALA A C 1
ATOM 663 O O . ALA A 1 81 ? -13.841 7.589 9.315 1.00 84.69 81 ALA A O 1
ATOM 664 N N . VAL A 1 82 ? -12.095 6.680 10.394 1.00 87.75 82 VAL A N 1
ATOM 665 C CA . VAL A 1 82 ? -12.901 5.905 11.351 1.00 87.75 82 VAL A CA 1
ATOM 666 C C . VAL A 1 82 ? -13.579 6.843 12.342 1.00 87.75 82 VAL A C 1
ATOM 668 O O . VAL A 1 82 ? -14.789 6.758 12.544 1.00 87.75 82 VAL A O 1
ATOM 671 N N . ARG A 1 83 ? -12.825 7.793 12.905 1.00 86.38 83 ARG A N 1
ATOM 672 C CA . ARG A 1 83 ? -13.363 8.821 13.805 1.00 86.38 83 ARG A CA 1
ATOM 673 C C . ARG A 1 83 ? -14.456 9.643 13.126 1.00 86.38 83 ARG A C 1
ATOM 675 O O . ARG A 1 83 ? -15.517 9.828 13.715 1.00 86.38 83 ARG A O 1
ATOM 682 N N . PHE A 1 84 ? -14.215 10.078 11.890 1.00 83.81 84 PHE A N 1
ATOM 683 C CA . PHE A 1 84 ? -15.189 10.797 11.074 1.00 83.81 84 PHE A CA 1
ATOM 684 C C . PHE A 1 84 ? -16.470 9.984 10.892 1.00 83.81 84 PHE A C 1
ATOM 686 O O . PHE A 1 84 ? -17.551 10.463 11.215 1.00 83.81 84 PHE A O 1
ATOM 693 N N . HIS A 1 85 ? -16.349 8.738 10.430 1.00 85.75 85 HIS A N 1
ATOM 694 C CA . HIS A 1 85 ? -17.493 7.856 10.196 1.00 85.75 85 HIS A CA 1
ATOM 695 C C . HIS A 1 85 ? -18.300 7.596 11.469 1.00 85.75 85 HIS A C 1
ATOM 697 O O . HIS A 1 85 ? -19.529 7.651 11.454 1.00 85.75 85 HIS A O 1
ATOM 703 N N . ASN A 1 86 ? -17.615 7.351 12.587 1.00 85.62 86 ASN A N 1
ATOM 704 C CA . ASN A 1 86 ? -18.263 7.137 13.876 1.00 85.62 86 ASN A CA 1
ATOM 705 C C . ASN A 1 86 ? -19.030 8.384 14.315 1.00 85.62 86 ASN A C 1
ATOM 707 O O . ASN A 1 86 ? -20.199 8.282 14.675 1.00 85.62 86 ASN A O 1
ATOM 711 N N . GLN A 1 87 ? -18.422 9.567 14.224 1.00 82.75 87 GLN A N 1
ATOM 712 C CA . GLN A 1 87 ? -19.125 10.809 14.532 1.00 82.75 87 GLN A CA 1
ATOM 713 C C . GLN A 1 87 ? -20.306 11.028 13.580 1.00 82.75 87 GLN A C 1
ATOM 715 O O . GLN A 1 87 ? -21.393 11.362 14.049 1.00 82.75 87 GLN A O 1
ATOM 720 N N . PHE A 1 88 ? -20.138 10.778 12.279 1.00 82.94 88 PHE A N 1
ATOM 721 C CA . PHE A 1 88 ? -21.195 10.933 11.276 1.00 82.94 88 PHE A CA 1
ATOM 722 C C . PHE A 1 88 ? -22.425 10.084 11.586 1.00 82.94 88 PHE A C 1
ATOM 724 O O . PHE A 1 88 ? -23.549 10.563 11.470 1.00 82.94 88 PHE A O 1
ATOM 731 N N . LYS A 1 89 ? -22.236 8.858 12.078 1.00 82.19 89 LYS A N 1
ATOM 732 C CA . LYS A 1 89 ? -23.349 8.026 12.558 1.00 82.19 89 LYS A CA 1
ATOM 733 C C . LYS A 1 89 ? -24.102 8.638 13.740 1.00 82.19 89 LYS A C 1
ATOM 735 O O . LYS A 1 89 ? -25.302 8.422 13.853 1.00 82.19 89 LYS A O 1
ATOM 740 N N . HIS A 1 90 ? -23.407 9.353 14.623 1.00 77.50 90 HIS A N 1
ATOM 741 C CA . HIS A 1 90 ? -24.002 9.923 15.832 1.00 77.50 90 HIS A CA 1
ATOM 742 C C . HIS A 1 90 ? -24.685 11.273 15.590 1.00 77.50 90 HIS A C 1
ATOM 744 O O . HIS A 1 90 ? -25.757 11.507 16.139 1.00 77.50 90 HIS A O 1
ATOM 750 N N . TYR A 1 91 ? -24.089 12.147 14.777 1.00 77.50 91 TYR A N 1
ATOM 751 C CA . TYR A 1 91 ? -24.561 13.526 14.586 1.00 77.50 91 TYR A CA 1
ATOM 752 C C . TYR A 1 91 ? -25.168 13.789 13.196 1.00 77.50 91 TYR A C 1
ATOM 754 O O . TYR A 1 91 ? -25.744 14.852 12.963 1.00 77.50 91 TYR A O 1
ATOM 762 N N . GLY A 1 92 ? -25.068 12.837 12.263 1.00 74.56 92 GLY A N 1
ATOM 763 C CA . GLY A 1 92 ? -25.587 12.971 10.902 1.00 74.56 92 GLY A CA 1
ATOM 764 C C . GLY A 1 92 ? -24.969 14.148 10.139 1.00 74.56 92 GLY A C 1
ATOM 765 O O . GLY A 1 92 ? -23.790 14.466 10.288 1.00 74.56 92 GLY A O 1
ATOM 766 N N . ALA A 1 93 ? -25.790 14.826 9.333 1.00 67.25 93 ALA A N 1
ATOM 767 C CA . ALA A 1 93 ? -25.388 15.982 8.524 1.00 67.25 93 ALA A CA 1
ATOM 768 C C . ALA A 1 93 ? -25.020 17.242 9.339 1.00 67.25 93 ALA A C 1
ATOM 770 O O . ALA A 1 93 ? -24.599 18.234 8.753 1.00 67.25 93 ALA A O 1
ATOM 771 N N . ALA A 1 94 ? -25.162 17.223 10.671 1.00 66.56 94 ALA A N 1
ATOM 772 C CA . ALA A 1 94 ? -24.770 18.337 11.538 1.00 66.56 94 ALA A CA 1
ATOM 773 C C . ALA A 1 94 ? -23.248 18.413 11.788 1.00 66.56 94 ALA A C 1
ATOM 775 O O . ALA A 1 94 ? -22.780 19.316 12.481 1.00 66.56 94 ALA A O 1
ATOM 776 N N . LEU A 1 95 ? -22.466 17.471 11.248 1.00 66.62 95 LEU A N 1
ATOM 777 C CA . LEU A 1 95 ? -21.009 17.498 11.329 1.00 66.62 95 LEU A CA 1
ATOM 778 C C . LEU A 1 95 ? -20.403 18.434 10.297 1.00 66.62 95 LEU A C 1
ATOM 780 O O . LEU A 1 95 ? -20.299 18.118 9.114 1.00 66.62 95 LEU A O 1
ATOM 784 N N . ASP A 1 96 ? -19.932 19.567 10.794 1.00 67.50 96 ASP A N 1
ATOM 785 C CA . ASP A 1 96 ? -19.095 20.484 10.042 1.00 67.50 96 ASP A CA 1
ATOM 786 C C . ASP A 1 96 ? -17.630 20.007 10.045 1.00 67.50 96 ASP A C 1
ATOM 788 O O . ASP A 1 96 ? -17.050 19.714 11.097 1.00 67.50 96 ASP A O 1
ATOM 792 N N . CYS A 1 97 ? -17.003 19.970 8.867 1.00 64.31 97 CYS A N 1
ATOM 793 C CA . CYS A 1 97 ? -15.595 19.617 8.679 1.00 64.31 97 CYS A CA 1
ATOM 794 C C . CYS A 1 97 ? -14.640 20.478 9.530 1.00 64.31 97 CYS A C 1
ATOM 796 O O . CYS A 1 97 ? -13.569 20.001 9.919 1.00 64.31 97 CYS A O 1
ATOM 798 N N . GLN A 1 98 ? -15.011 21.718 9.880 1.00 65.38 98 GLN A N 1
ATOM 799 C CA . GLN A 1 98 ? -14.178 22.573 10.742 1.00 65.38 98 GLN A CA 1
ATOM 800 C C . GLN A 1 98 ? -14.168 22.128 12.211 1.00 65.38 98 GLN A C 1
ATOM 802 O O . GLN A 1 98 ? -13.170 22.342 12.906 1.00 65.38 98 GLN A O 1
ATOM 807 N N . SER A 1 99 ? -15.229 21.470 12.686 1.00 62.94 99 SER A N 1
ATOM 808 C CA . SER A 1 99 ? -15.297 20.937 14.056 1.00 62.94 99 SER A CA 1
ATOM 809 C C . SER A 1 99 ? -14.322 19.769 1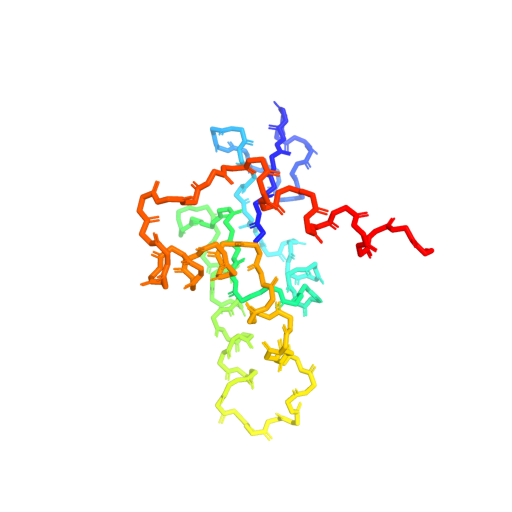4.272 1.00 62.94 99 SER A C 1
ATOM 811 O O . SER A 1 99 ? -13.666 19.670 15.311 1.00 62.94 99 SER A O 1
ATOM 813 N N . LEU A 1 100 ? -14.138 18.948 13.238 1.00 57.66 100 LEU A N 1
ATOM 814 C CA . LEU A 1 100 ? -13.238 17.795 13.220 1.00 57.66 100 LEU A CA 1
ATOM 815 C C . LEU A 1 100 ? -11.761 18.194 13.182 1.00 57.66 100 LEU A C 1
ATOM 817 O O . LEU A 1 100 ? -10.949 17.639 13.924 1.00 57.66 100 LEU A O 1
ATOM 821 N N . TYR A 1 101 ? -11.417 19.193 12.364 1.00 58.53 101 TYR A N 1
ATOM 822 C CA . TYR A 1 101 ? -10.040 19.669 12.228 1.00 58.53 101 TYR A CA 1
ATOM 823 C C . TYR A 1 101 ? -9.493 20.235 13.549 1.00 58.53 101 TYR A C 1
ATOM 825 O O . TYR A 1 101 ? -8.371 19.908 13.944 1.00 58.53 101 TYR A O 1
ATOM 833 N N . LYS A 1 102 ? -10.314 20.998 14.288 1.00 56.88 102 LYS A N 1
ATOM 834 C CA . LYS A 1 102 ? -9.947 21.584 15.592 1.00 56.88 102 LYS A CA 1
ATOM 835 C C . LYS A 1 102 ? -9.668 20.531 16.673 1.00 56.88 102 LYS A C 1
ATOM 837 O O . LYS A 1 102 ? -8.771 20.729 17.487 1.00 56.88 102 LYS A O 1
ATOM 842 N N . SER A 1 103 ? -10.382 19.402 16.657 1.00 54.41 103 SER A N 1
ATOM 843 C CA . SER A 1 103 ? -10.142 18.279 17.579 1.00 54.41 103 SER A CA 1
ATOM 844 C C . SER A 1 103 ? -8.801 17.582 17.318 1.00 54.41 103 SER A C 1
ATOM 846 O O . SER A 1 103 ? -8.151 17.128 18.258 1.00 54.41 103 SER A O 1
ATOM 848 N N . SER A 1 104 ? -8.365 17.494 16.058 1.00 50.34 104 SER A N 1
ATOM 849 C CA . SER A 1 104 ? -7.079 16.879 15.709 1.00 50.34 104 SER A CA 1
ATOM 850 C C . SER A 1 104 ? -5.867 17.763 16.013 1.00 50.34 104 SER A C 1
ATOM 852 O O . SER A 1 104 ? -4.816 17.232 16.352 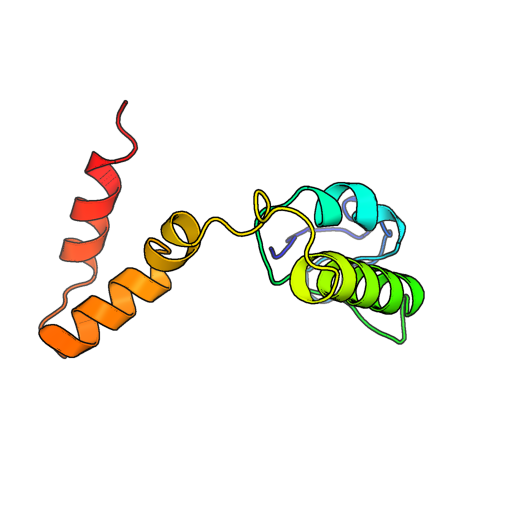1.00 50.34 104 SER A O 1
ATOM 854 N N . THR A 1 105 ? -5.984 19.095 15.952 1.00 47.22 105 THR A N 1
ATOM 855 C CA . THR A 1 105 ? -4.828 19.995 16.152 1.00 47.22 105 THR A CA 1
ATOM 856 C C . THR A 1 105 ? -4.351 20.076 17.607 1.00 47.22 105 THR A C 1
ATOM 858 O O . THR A 1 105 ? -3.218 20.483 17.849 1.00 47.22 105 THR A O 1
ATOM 861 N N . GLN A 1 106 ? -5.172 19.669 18.580 1.00 43.47 106 GLN A N 1
ATOM 862 C CA . GLN A 1 106 ? -4.763 19.599 19.990 1.00 43.47 106 GLN A CA 1
ATOM 863 C C . GLN A 1 106 ? -3.891 18.375 20.319 1.00 43.47 106 GLN A C 1
ATOM 865 O O . GLN A 1 106 ? -3.239 18.377 21.354 1.00 43.47 106 GLN A O 1
ATOM 870 N N . LEU A 1 107 ? -3.831 17.364 19.443 1.00 43.72 107 LEU A N 1
ATOM 871 C CA . LEU A 1 107 ? -3.030 16.144 19.641 1.00 43.72 107 LEU A CA 1
ATOM 872 C C . LEU A 1 107 ? -1.634 16.190 18.993 1.00 43.72 107 LEU A C 1
ATOM 874 O O . LEU A 1 107 ? -0.816 15.328 19.278 1.00 43.72 107 LEU A O 1
ATOM 878 N N . PHE A 1 108 ? -1.343 17.192 18.155 1.00 38.31 108 PHE A N 1
ATOM 879 C CA . PHE A 1 108 ? -0.034 17.372 17.497 1.00 38.31 108 PHE A CA 1
ATOM 880 C C . PHE A 1 108 ? 0.750 18.585 18.030 1.00 38.31 108 PHE A C 1
ATOM 882 O O . PHE A 1 108 ? 1.692 19.052 17.394 1.00 38.31 108 PHE A O 1
ATOM 889 N N . ARG A 1 109 ? 0.355 19.115 19.195 1.00 34.22 109 ARG A N 1
ATOM 890 C CA . ARG A 1 109 ? 1.147 20.068 19.984 1.00 34.22 109 ARG A CA 1
ATOM 891 C C . ARG A 1 109 ? 1.596 19.390 21.280 1.00 34.22 109 ARG A C 1
ATOM 893 O O . ARG A 1 109 ? 0.988 19.599 22.326 1.00 34.22 109 ARG A O 1
ATOM 900 N N . SER A 1 110 ? 2.647 18.585 21.185 1.00 34.31 110 SER A N 1
ATOM 901 C CA . SER A 1 110 ? 3.498 18.165 22.304 1.00 34.31 110 SER A CA 1
ATOM 902 C C . SER A 1 110 ? 4.919 18.017 21.796 1.00 34.31 110 SER A C 1
ATOM 904 O O . SER A 1 110 ? 5.067 17.262 20.809 1.00 34.31 110 SER A O 1
#

Mean predicted aligned error: 9.19 Å

pLDDT: mean 82.36, std 15.68, range [34.22, 97.25]